Protein AF-A0A5M6CU51-F1 (afdb_monomer)

pLDDT: mean 88.54, std 9.27, range [58.81, 98.12]

Solvent-accessible surface area (backbone atoms only — not comparable to full-atom values): 8824 Å² total; per-residue (Å²): 109,58,81,52,70,67,58,30,52,53,42,42,38,51,52,42,31,53,54,43,46,56,51,28,49,67,60,22,63,86,68,76,48,72,79,60,34,74,67,55,34,46,52,51,20,51,49,46,46,56,49,56,48,45,51,48,40,52,52,46,52,51,51,49,44,72,77,38,63,87,40,72,64,53,54,50,32,45,74,62,72,35,51,74,47,68,51,66,41,53,71,85,40,32,75,64,52,72,58,21,43,62,69,38,46,49,76,59,98,57,96,70,76,74,65,90,82,37,81,31,58,38,79,86,76,44,36,68,28,83,48,86,87,50,59,29,90,85,78,47,52,36,73,86,70,58,57,64,77,73,76,114

Mean predicted aligned error: 9.1 Å

Secondary structure (DSSP, 8-state):
-PPPHHHHHHHHHHHHHHHHHHHHHHHHHHHT---S-HHHHHHHHHHHIIIIIHHHHHHHHHHHHHHHTT-HHHHHHHHTT--HHHHH--TTT--S-HHHHHHSPPPP--S----TT--EE-TTT--EESSTTS--TTT-TTTTS--GGGT-

Sequence (152 aa):
MRTSRFVIILRAMIVFYIIWTIIGWAFNTPINNKQWSPWFVLALSVGTILLYGGFGWVFVRIGMAILHGNDPEYHRFLRNGGDPYFASLPWPFNPDSRVTRVTGRQEPKTTFVPPADWLFQCPVCGARVEHRIDICWHCGYGSDGDSTAYFD

Organism: NCBI:txid2605748

Radius of gyration: 21.25 Å; Cα contacts (8 Å, |Δi|>4): 159; chains: 1; bounding box: 47×24×68 Å

Foldseek 3Di:
DFDDPVQLLVLQLVVQLVVLVVVLCVVCPVVVDCPSPSVVSSVVSNVCCCVVVVVQQVVVQVVCCVVCVVPPLVVVQVVLVAGPSQLPDDPPSGPAQNQCRRPVDHADPDPDDPDPQQNDADLPRRHGDNDLQDQPPPPRPCVVVDNPSSVD

Structure (mmCIF, N/CA/C/O backbone):
data_AF-A0A5M6CU51-F1
#
_entry.id   AF-A0A5M6CU51-F1
#
loop_
_atom_site.group_PDB
_atom_site.id
_atom_site.type_symbol
_atom_site.label_atom_id
_atom_site.label_alt_id
_atom_site.label_comp_id
_atom_site.label_asym_id
_atom_site.label_entity_id
_atom_site.label_seq_id
_atom_site.pdbx_PDB_ins_code
_atom_site.Cartn_x
_atom_site.Cartn_y
_atom_site.Cartn_z
_atom_site.occupancy
_atom_site.B_iso_or_equiv
_atom_site.auth_seq_id
_atom_site.auth_comp_id
_atom_site.auth_asym_id
_atom_site.auth_atom_id
_atom_site.pdbx_PDB_model_num
ATOM 1 N N . MET A 1 1 ? 2.331 3.617 15.364 1.00 72.88 1 MET A N 1
ATOM 2 C CA . MET A 1 1 ? 1.969 4.577 14.321 1.00 72.88 1 MET A CA 1
ATOM 3 C C . MET A 1 1 ? 1.884 3.841 13.003 1.00 72.88 1 MET A C 1
ATOM 5 O O . MET A 1 1 ? 2.774 3.045 12.721 1.00 72.88 1 MET A O 1
ATOM 9 N N . ARG A 1 2 ? 0.798 4.070 12.259 1.00 86.31 2 ARG A N 1
ATOM 10 C CA . ARG A 1 2 ? 0.603 3.547 10.902 1.00 86.31 2 ARG A CA 1
ATOM 11 C C . ARG A 1 2 ? 1.656 4.151 9.969 1.00 86.31 2 ARG A C 1
ATOM 13 O O . ARG A 1 2 ? 2.001 5.325 10.123 1.00 86.31 2 ARG A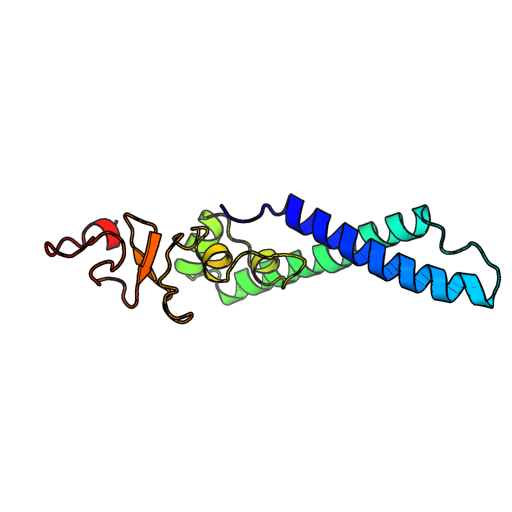 O 1
ATOM 20 N N . THR A 1 3 ? 2.158 3.376 9.013 1.00 91.31 3 THR A N 1
ATOM 21 C CA . THR A 1 3 ? 3.051 3.896 7.974 1.00 91.31 3 THR A CA 1
ATOM 22 C C . THR A 1 3 ? 2.319 4.988 7.186 1.00 91.31 3 THR A C 1
ATOM 24 O O . THR A 1 3 ? 1.161 4.827 6.795 1.00 91.31 3 THR A O 1
ATOM 27 N N . SER A 1 4 ? 2.978 6.126 6.952 1.00 93.81 4 SER A N 1
ATOM 28 C CA . SER A 1 4 ? 2.362 7.228 6.212 1.00 93.81 4 SER A CA 1
ATOM 29 C C . SER A 1 4 ? 2.161 6.868 4.736 1.00 93.81 4 SER A C 1
ATOM 31 O O . SER A 1 4 ? 2.963 6.152 4.132 1.00 93.81 4 SER A O 1
ATOM 33 N N . ARG A 1 5 ? 1.106 7.417 4.119 1.00 94.00 5 ARG A N 1
ATOM 34 C CA . ARG A 1 5 ? 0.805 7.205 2.690 1.00 94.00 5 ARG A CA 1
ATOM 35 C C . ARG A 1 5 ? 1.973 7.630 1.798 1.00 94.00 5 ARG A C 1
ATOM 37 O O . ARG A 1 5 ? 2.285 6.942 0.835 1.00 94.00 5 ARG A O 1
ATOM 44 N N . PHE A 1 6 ? 2.661 8.710 2.171 1.00 95.06 6 PHE A N 1
ATOM 45 C CA . PHE A 1 6 ? 3.863 9.176 1.483 1.00 95.06 6 PHE A CA 1
ATOM 46 C C . PHE A 1 6 ? 4.978 8.121 1.485 1.00 95.06 6 PHE A C 1
ATOM 48 O O . PHE A 1 6 ? 5.541 7.827 0.435 1.00 95.06 6 PHE A O 1
ATOM 55 N N . VAL A 1 7 ? 5.254 7.494 2.634 1.00 96.31 7 VAL A N 1
ATOM 56 C CA . VAL A 1 7 ? 6.269 6.433 2.733 1.00 96.31 7 VAL A CA 1
ATOM 57 C C . VAL A 1 7 ? 5.869 5.204 1.912 1.00 96.31 7 VAL A C 1
ATOM 59 O O . VAL A 1 7 ? 6.726 4.608 1.263 1.00 96.31 7 VAL A O 1
ATOM 62 N N . ILE A 1 8 ? 4.582 4.840 1.890 1.00 96.56 8 ILE A N 1
ATOM 63 C CA . ILE A 1 8 ? 4.085 3.730 1.058 1.00 96.56 8 ILE A CA 1
ATOM 64 C C . ILE A 1 8 ? 4.275 4.039 -0.434 1.00 96.56 8 ILE A C 1
ATOM 66 O O . ILE A 1 8 ? 4.790 3.198 -1.169 1.00 96.56 8 ILE A O 1
ATOM 70 N N . ILE A 1 9 ? 3.915 5.249 -0.878 1.00 96.56 9 ILE A N 1
ATOM 71 C CA . ILE A 1 9 ? 4.101 5.700 -2.267 1.00 96.56 9 ILE A CA 1
ATOM 72 C C . ILE A 1 9 ? 5.584 5.678 -2.645 1.00 96.56 9 ILE A C 1
ATOM 74 O O . ILE A 1 9 ? 5.937 5.138 -3.691 1.00 96.56 9 ILE A O 1
ATOM 78 N N . LEU A 1 10 ? 6.458 6.194 -1.777 1.00 96.50 10 LEU A N 1
ATOM 79 C CA . LEU A 1 10 ? 7.901 6.199 -2.008 1.00 96.50 10 LEU A CA 1
ATOM 80 C C . LEU A 1 10 ? 8.461 4.774 -2.136 1.00 96.50 10 LEU A C 1
ATOM 82 O O . LEU A 1 10 ? 9.223 4.492 -3.057 1.00 96.50 10 LEU A O 1
ATOM 86 N N . ARG A 1 11 ? 8.048 3.848 -1.260 1.00 96.94 11 ARG A N 1
ATOM 87 C CA . ARG A 1 11 ? 8.425 2.428 -1.365 1.00 96.94 11 ARG A CA 1
ATOM 88 C C . ARG A 1 11 ? 7.956 1.818 -2.674 1.00 96.94 11 ARG A C 1
ATOM 90 O O . ARG A 1 11 ? 8.730 1.123 -3.321 1.00 96.94 11 ARG A O 1
ATOM 97 N N . ALA A 1 12 ? 6.717 2.094 -3.073 1.00 96.94 12 ALA A N 1
ATOM 98 C CA . ALA A 1 12 ? 6.189 1.610 -4.337 1.00 96.94 12 ALA A CA 1
ATOM 99 C C . ALA A 1 12 ? 7.019 2.135 -5.518 1.00 96.94 12 ALA A C 1
ATOM 101 O O . ALA A 1 12 ? 7.447 1.339 -6.346 1.00 96.94 12 ALA A O 1
ATOM 102 N N . MET A 1 13 ? 7.355 3.428 -5.544 1.00 96.62 13 MET A N 1
ATOM 103 C CA . MET A 1 13 ? 8.234 3.998 -6.572 1.00 96.62 13 MET A CA 1
ATOM 104 C C . MET A 1 13 ? 9.594 3.291 -6.633 1.00 96.62 13 MET A C 1
ATOM 106 O O . MET A 1 13 ? 10.043 2.955 -7.723 1.00 96.62 13 MET A O 1
ATOM 110 N N . ILE A 1 14 ? 10.219 3.008 -5.484 1.00 97.25 14 ILE A N 1
ATOM 111 C CA . ILE A 1 14 ? 11.504 2.292 -5.421 1.00 97.25 14 ILE A CA 1
ATOM 112 C C . ILE A 1 14 ? 11.367 0.861 -5.953 1.00 97.25 14 ILE A C 1
ATOM 114 O O . ILE A 1 14 ? 12.174 0.432 -6.774 1.00 97.25 14 ILE A O 1
ATOM 118 N N . VAL A 1 15 ? 10.342 0.121 -5.520 1.00 97.06 15 VAL A N 1
ATOM 119 C CA . VAL A 1 15 ? 10.114 -1.261 -5.969 1.00 97.06 15 VAL A CA 1
ATOM 120 C C . VAL A 1 15 ? 9.886 -1.316 -7.477 1.00 97.06 15 VAL A C 1
ATOM 122 O O . VAL A 1 15 ? 10.534 -2.106 -8.161 1.00 97.06 15 VAL A O 1
ATOM 125 N N . PHE A 1 16 ? 9.023 -0.452 -8.015 1.00 96.81 16 PHE A N 1
ATOM 126 C CA . PHE A 1 16 ? 8.784 -0.399 -9.456 1.00 96.81 16 PHE A CA 1
ATOM 127 C C . PHE A 1 16 ? 10.023 0.060 -10.228 1.00 96.81 16 PHE A C 1
ATOM 129 O O . PHE A 1 16 ? 10.301 -0.503 -11.280 1.00 96.81 16 PHE A O 1
ATOM 136 N N . TYR A 1 17 ? 10.814 0.993 -9.695 1.00 97.88 17 TYR A N 1
ATOM 137 C CA . TYR A 1 17 ? 12.085 1.388 -10.304 1.00 97.88 17 TYR A CA 1
ATOM 138 C C . TYR A 1 17 ? 13.060 0.218 -10.417 1.00 97.88 17 TYR A C 1
ATOM 140 O O . TYR A 1 17 ? 13.657 0.022 -11.474 1.00 97.88 17 TYR A O 1
ATOM 148 N N . ILE A 1 18 ? 13.192 -0.597 -9.367 1.00 97.94 18 ILE A N 1
ATOM 149 C CA . ILE A 1 18 ? 14.039 -1.796 -9.389 1.00 97.94 18 ILE A CA 1
ATOM 150 C C . ILE A 1 18 ? 13.532 -2.783 -10.448 1.00 97.94 18 ILE A C 1
ATOM 152 O O . ILE A 1 18 ? 14.316 -3.233 -11.283 1.00 97.94 18 ILE A O 1
ATOM 156 N N . ILE A 1 19 ? 12.225 -3.068 -10.466 1.00 96.88 19 ILE A N 1
ATOM 157 C CA . ILE A 1 19 ? 11.605 -3.972 -11.449 1.00 96.88 19 ILE A CA 1
ATOM 158 C C . ILE A 1 19 ? 11.862 -3.476 -12.878 1.00 96.88 19 ILE A C 1
ATOM 160 O O . ILE A 1 19 ? 12.374 -4.221 -13.713 1.00 96.88 19 ILE A O 1
ATOM 164 N N . TRP A 1 20 ? 11.569 -2.206 -13.157 1.00 97.06 20 TRP A N 1
ATOM 165 C CA . TRP A 1 20 ? 11.760 -1.617 -14.479 1.00 97.06 20 TRP A CA 1
ATOM 166 C C . TRP A 1 20 ? 13.231 -1.504 -14.877 1.00 97.06 20 TRP A C 1
ATOM 168 O O . TRP A 1 20 ? 13.535 -1.600 -16.060 1.00 97.0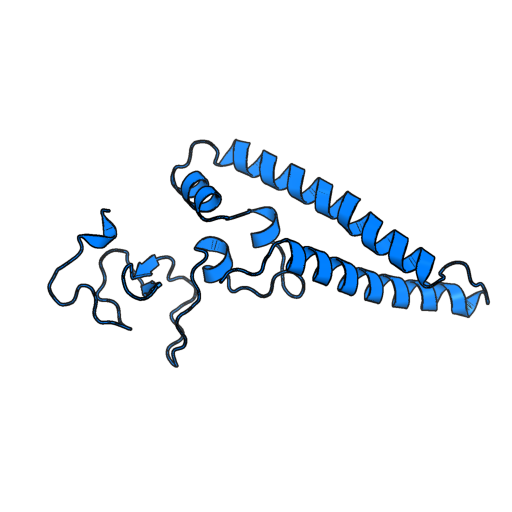6 20 TRP A O 1
ATOM 178 N N . THR A 1 21 ? 14.149 -1.348 -13.923 1.00 96.94 21 THR A N 1
ATOM 179 C CA . THR A 1 21 ? 15.593 -1.362 -14.199 1.00 96.94 21 THR A CA 1
ATOM 180 C C . THR A 1 21 ? 16.046 -2.748 -14.649 1.00 96.94 21 THR A C 1
ATOM 182 O O . THR A 1 21 ? 16.771 -2.857 -15.635 1.00 96.94 21 THR A O 1
ATOM 185 N N . ILE A 1 22 ? 15.589 -3.809 -13.974 1.00 97.06 22 ILE A N 1
ATOM 186 C CA . ILE A 1 22 ? 15.898 -5.197 -14.352 1.00 97.06 22 ILE A CA 1
ATOM 187 C C . ILE A 1 22 ? 15.351 -5.500 -15.752 1.00 97.06 22 ILE A C 1
ATOM 189 O O . ILE A 1 22 ? 16.071 -6.034 -16.595 1.00 97.06 22 ILE A O 1
ATOM 193 N N . ILE A 1 23 ? 14.103 -5.101 -16.020 1.00 95.38 23 ILE A N 1
ATOM 194 C CA . ILE A 1 23 ? 13.480 -5.228 -17.344 1.00 95.38 23 ILE A CA 1
ATOM 195 C C . ILE A 1 23 ? 14.282 -4.435 -18.382 1.00 95.38 23 ILE A C 1
ATOM 197 O O . ILE A 1 23 ? 14.697 -4.987 -19.396 1.00 95.38 23 ILE A O 1
ATOM 201 N N . GLY A 1 24 ? 14.563 -3.160 -18.117 1.00 95.19 24 GLY A N 1
ATOM 202 C CA . GLY A 1 24 ? 15.310 -2.292 -19.021 1.00 95.19 24 GLY A CA 1
ATOM 203 C C . GLY A 1 24 ? 16.702 -2.829 -19.350 1.00 95.19 24 GLY A C 1
ATOM 204 O O . GLY A 1 24 ? 17.117 -2.768 -20.503 1.00 95.19 24 GLY A O 1
ATOM 205 N N . TRP A 1 25 ? 17.400 -3.421 -18.377 1.00 94.69 25 TRP A N 1
ATOM 206 C CA . TRP A 1 25 ? 18.673 -4.104 -18.612 1.00 94.69 25 TRP A CA 1
ATOM 207 C C . TRP A 1 25 ? 18.505 -5.291 -19.567 1.00 94.69 25 TRP A C 1
ATOM 209 O O . TRP A 1 25 ? 19.199 -5.359 -20.580 1.00 94.69 25 TRP A O 1
ATOM 219 N N . ALA A 1 26 ? 17.520 -6.159 -19.317 1.00 94.31 26 ALA A N 1
ATOM 220 C CA . ALA A 1 26 ? 17.227 -7.304 -20.178 1.00 94.31 26 ALA A CA 1
ATOM 221 C C . ALA A 1 26 ? 16.854 -6.908 -21.622 1.00 94.31 26 ALA A C 1
ATOM 223 O O . ALA A 1 26 ? 17.147 -7.660 -22.547 1.00 94.31 26 ALA A O 1
ATOM 224 N N . PHE A 1 27 ? 16.248 -5.733 -21.833 1.00 92.06 27 PHE A N 1
ATOM 225 C CA . PHE A 1 27 ? 15.927 -5.209 -23.168 1.00 92.06 27 PHE A CA 1
ATOM 226 C C . PHE A 1 27 ? 17.093 -4.473 -23.842 1.00 92.06 27 PHE A C 1
ATOM 228 O O . PHE A 1 27 ? 17.274 -4.591 -25.054 1.00 92.06 27 PHE A O 1
ATOM 235 N N . ASN A 1 28 ? 17.889 -3.716 -23.083 1.00 93.38 28 ASN A N 1
ATOM 236 C CA . ASN A 1 28 ? 19.015 -2.960 -23.630 1.00 93.38 28 ASN A CA 1
ATOM 237 C C . ASN A 1 28 ? 20.167 -3.887 -24.062 1.00 93.38 28 ASN A C 1
ATOM 239 O O . ASN A 1 28 ? 20.799 -3.635 -25.089 1.00 93.38 28 ASN A O 1
ATOM 243 N N . THR A 1 29 ? 20.445 -4.959 -23.305 1.00 92.75 29 THR A N 1
ATOM 244 C CA . THR A 1 29 ? 21.617 -5.828 -23.521 1.00 92.75 29 THR A CA 1
ATOM 245 C C . THR A 1 29 ? 21.624 -6.554 -24.875 1.00 92.75 29 THR A C 1
ATOM 247 O O . THR A 1 29 ? 22.643 -6.472 -25.559 1.00 92.75 29 THR A O 1
ATOM 250 N N . PRO A 1 30 ? 20.543 -7.221 -25.329 1.00 93.06 30 PRO A N 1
ATOM 251 C CA . PRO A 1 30 ? 20.578 -8.001 -26.570 1.00 93.06 30 PRO A CA 1
ATOM 252 C C . PRO A 1 30 ? 20.716 -7.147 -27.836 1.00 93.06 30 PRO A C 1
ATOM 254 O O . PRO A 1 30 ? 21.217 -7.624 -28.848 1.00 93.06 30 PRO A O 1
ATOM 257 N N . ILE A 1 31 ? 20.258 -5.893 -27.787 1.00 92.38 31 ILE A N 1
ATOM 258 C CA . ILE A 1 31 ? 20.144 -5.007 -28.959 1.00 92.38 31 ILE A CA 1
ATOM 259 C C . ILE A 1 31 ? 21.188 -3.874 -28.898 1.00 92.38 31 ILE A C 1
ATOM 261 O O . ILE A 1 31 ? 21.236 -3.019 -29.778 1.00 92.38 31 ILE A O 1
ATOM 265 N N . ASN A 1 32 ? 22.036 -3.850 -27.860 1.00 91.00 32 ASN A N 1
ATOM 266 C CA . ASN A 1 32 ? 23.015 -2.790 -27.596 1.00 91.00 32 ASN A CA 1
ATOM 267 C C . ASN A 1 32 ? 22.410 -1.373 -27.704 1.00 91.00 32 ASN A C 1
ATOM 269 O O . ASN A 1 32 ? 23.023 -0.445 -28.237 1.00 91.00 32 ASN A O 1
ATOM 273 N N . ASN A 1 33 ? 21.170 -1.209 -27.233 1.00 89.56 33 ASN A N 1
ATOM 274 C CA . ASN A 1 33 ? 20.469 0.070 -27.255 1.00 89.56 33 ASN A CA 1
ATOM 275 C C . ASN A 1 33 ? 20.494 0.726 -25.860 1.00 89.56 33 ASN A C 1
ATOM 277 O O . ASN A 1 33 ? 20.807 0.094 -24.852 1.00 89.56 33 ASN A O 1
ATOM 281 N N . LYS A 1 34 ? 20.203 2.029 -25.804 1.00 90.44 34 LYS A N 1
ATOM 282 C CA . LYS A 1 34 ? 20.149 2.813 -24.552 1.00 90.44 34 LYS A CA 1
ATOM 283 C C . LYS A 1 34 ? 18.760 3.400 -24.303 1.00 90.44 34 LYS A C 1
ATOM 285 O O . LYS A 1 34 ? 18.631 4.418 -23.626 1.00 90.44 34 LYS A O 1
ATOM 290 N N . GLN A 1 35 ? 17.730 2.791 -24.891 1.00 90.94 35 GLN A N 1
ATOM 291 C CA . GLN A 1 35 ? 16.369 3.322 -24.838 1.00 90.94 35 GLN A CA 1
ATOM 292 C C . GLN A 1 35 ? 15.843 3.327 -23.397 1.00 90.94 35 GLN A C 1
ATOM 294 O O . GLN A 1 35 ? 15.275 4.322 -22.949 1.00 90.94 35 GLN A O 1
ATOM 299 N N . TRP A 1 36 ? 16.119 2.265 -22.634 1.00 93.31 36 TRP A N 1
ATOM 300 C CA . TRP A 1 36 ? 15.767 2.184 -21.218 1.00 93.31 36 TRP A CA 1
ATOM 301 C C . TRP A 1 36 ? 16.843 2.831 -20.348 1.00 93.31 36 TRP A C 1
ATOM 303 O O . TRP A 1 36 ? 17.552 2.162 -19.598 1.00 93.31 36 TRP A O 1
ATOM 313 N N . SER A 1 37 ? 17.013 4.145 -20.493 1.00 94.62 37 SER A N 1
ATOM 314 C CA . SER A 1 37 ? 17.900 4.917 -19.619 1.00 94.62 37 SER A CA 1
ATOM 315 C C . SER A 1 37 ? 17.347 4.987 -18.181 1.00 94.62 37 SER A C 1
ATOM 317 O O . SER A 1 37 ? 16.129 4.905 -17.995 1.00 94.62 37 SER A O 1
ATOM 319 N N . PRO A 1 38 ? 18.193 5.213 -17.155 1.00 94.44 38 PRO A N 1
ATOM 320 C CA . PRO A 1 38 ? 17.735 5.347 -15.767 1.00 94.44 38 PRO A CA 1
ATOM 321 C C . PRO A 1 38 ? 16.645 6.412 -15.572 1.00 94.44 38 PRO A C 1
ATOM 323 O O . PRO A 1 38 ? 15.694 6.207 -14.823 1.00 94.44 38 PRO A O 1
ATOM 326 N N . TRP A 1 39 ? 16.731 7.533 -16.293 1.00 95.31 39 TRP A N 1
ATOM 327 C CA . TRP A 1 39 ? 15.739 8.610 -16.224 1.00 95.31 39 TRP A CA 1
ATOM 328 C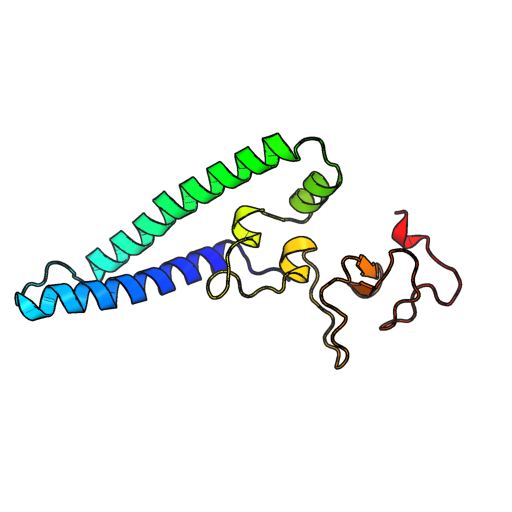 C . TRP A 1 39 ? 14.397 8.220 -16.837 1.00 95.31 39 TRP A C 1
ATOM 330 O O . TRP A 1 39 ? 13.348 8.532 -16.277 1.00 95.31 39 TRP A O 1
ATOM 340 N N . PHE A 1 40 ? 14.425 7.500 -17.959 1.00 95.81 40 PHE A N 1
ATOM 341 C CA . PHE A 1 40 ? 13.212 6.964 -18.567 1.00 95.81 40 PHE A CA 1
ATOM 342 C C . PHE A 1 40 ? 12.539 5.943 -17.641 1.00 95.81 40 PHE A C 1
ATOM 344 O O . PHE A 1 40 ? 11.333 6.009 -17.417 1.00 95.81 40 PHE A O 1
ATOM 351 N N . VAL A 1 41 ? 13.328 5.061 -17.022 1.00 96.75 41 VAL A N 1
ATOM 352 C CA . VAL A 1 41 ? 12.850 4.092 -16.026 1.00 96.75 41 VAL A CA 1
ATOM 353 C C . VAL A 1 41 ? 12.246 4.787 -14.802 1.00 96.75 41 VAL A C 1
ATOM 355 O O . VAL A 1 41 ? 11.181 4.385 -14.327 1.00 96.75 41 VAL A O 1
ATOM 358 N N . LEU A 1 42 ? 12.867 5.863 -14.310 1.00 96.31 42 LEU A N 1
ATOM 359 C CA . LEU A 1 42 ? 12.317 6.673 -13.222 1.00 96.31 42 LEU A CA 1
ATOM 360 C C . LEU A 1 42 ? 10.963 7.283 -13.603 1.00 96.31 42 LEU A C 1
ATOM 362 O O . LEU A 1 42 ? 10.000 7.148 -12.847 1.00 96.31 42 LEU A O 1
ATOM 366 N N . ALA A 1 43 ? 10.869 7.892 -14.787 1.00 96.50 43 ALA A N 1
ATOM 367 C CA . ALA A 1 43 ? 9.624 8.466 -15.290 1.00 96.50 43 ALA A CA 1
ATOM 368 C C . ALA A 1 43 ? 8.519 7.406 -15.434 1.00 96.50 43 ALA A C 1
ATOM 370 O O . ALA A 1 43 ? 7.396 7.631 -14.983 1.00 96.50 43 ALA A O 1
ATOM 371 N N . LEU A 1 44 ? 8.841 6.225 -15.976 1.00 96.25 44 LEU A N 1
ATOM 372 C CA . LEU A 1 44 ? 7.910 5.095 -16.063 1.00 96.25 44 LEU A CA 1
ATOM 373 C C . LEU A 1 44 ? 7.449 4.610 -14.688 1.00 96.25 44 LEU A C 1
ATOM 375 O O . LEU A 1 44 ? 6.272 4.305 -14.507 1.00 96.25 44 LEU A O 1
ATOM 379 N N . SER A 1 45 ? 8.349 4.558 -13.708 1.00 96.31 45 SER A N 1
ATOM 380 C CA . SER A 1 45 ? 8.028 4.119 -12.346 1.00 96.31 45 SER A CA 1
ATOM 381 C C . SER A 1 45 ? 7.051 5.080 -11.676 1.00 96.31 45 SER A C 1
ATOM 383 O O . SER A 1 45 ? 6.015 4.656 -11.166 1.00 96.31 45 SER A O 1
ATOM 385 N N . VAL A 1 46 ? 7.331 6.384 -11.744 1.00 96.62 46 VAL A N 1
ATOM 386 C CA . VAL A 1 46 ? 6.431 7.428 -11.234 1.00 96.62 46 VAL A CA 1
ATOM 387 C C . VAL A 1 46 ? 5.092 7.388 -11.970 1.00 96.62 46 VAL A C 1
ATOM 389 O O . VAL A 1 46 ? 4.045 7.368 -11.324 1.00 96.62 46 VAL A O 1
ATOM 392 N N . GLY A 1 47 ? 5.110 7.301 -13.303 1.00 96.56 47 GLY A N 1
ATOM 393 C CA . GLY A 1 47 ? 3.906 7.206 -14.126 1.00 96.56 47 GLY A CA 1
ATOM 394 C C . GLY A 1 47 ? 3.052 5.983 -13.789 1.00 96.56 47 GLY A C 1
ATOM 395 O O . GLY A 1 47 ? 1.838 6.103 -13.664 1.00 96.56 47 GLY A O 1
ATOM 396 N N . THR A 1 48 ? 3.676 4.826 -13.549 1.00 95.94 48 THR A N 1
ATOM 397 C CA . THR A 1 48 ? 2.981 3.593 -13.146 1.00 95.94 48 THR A CA 1
ATOM 398 C C . THR A 1 48 ? 2.238 3.792 -11.826 1.00 95.94 48 THR A C 1
ATOM 400 O O . THR A 1 48 ? 1.064 3.444 -11.721 1.00 95.94 48 THR A O 1
ATOM 403 N N . ILE A 1 49 ? 2.891 4.392 -10.827 1.00 96.38 49 ILE A N 1
ATOM 404 C CA . ILE A 1 49 ? 2.270 4.646 -9.521 1.00 96.38 49 ILE A CA 1
ATOM 405 C C . ILE A 1 49 ? 1.150 5.681 -9.620 1.00 96.38 49 ILE A C 1
ATOM 407 O O . ILE A 1 49 ? 0.090 5.479 -9.030 1.00 96.38 49 ILE A O 1
ATOM 411 N N . LEU A 1 50 ? 1.350 6.769 -10.364 1.00 94.56 50 LEU A N 1
ATOM 412 C CA . LEU A 1 50 ? 0.329 7.807 -10.508 1.00 94.56 50 LEU A CA 1
ATOM 413 C C . LEU A 1 50 ? -0.895 7.303 -11.270 1.00 94.56 50 LEU A C 1
ATOM 415 O O . LEU A 1 50 ? -2.016 7.537 -10.831 1.00 94.56 50 LEU A O 1
ATOM 419 N N . LEU A 1 51 ? -0.685 6.589 -12.376 1.00 95.12 51 LEU A N 1
ATOM 420 C CA . LEU A 1 51 ? -1.776 6.058 -13.182 1.00 95.12 51 LEU A CA 1
ATOM 421 C C . LEU A 1 51 ? -2.426 4.877 -12.468 1.00 95.12 51 LEU A C 1
ATOM 423 O O . LEU A 1 51 ? -3.533 5.008 -11.965 1.00 95.12 51 LEU A O 1
ATOM 427 N N . TYR A 1 52 ? -1.750 3.737 -12.350 1.00 93.81 52 TYR A N 1
ATOM 428 C CA . TYR A 1 52 ? -2.381 2.529 -11.811 1.00 93.81 52 TYR A CA 1
ATOM 429 C C . TYR A 1 52 ? -2.667 2.639 -10.318 1.00 93.81 52 TYR A C 1
ATOM 431 O O . TYR A 1 52 ? -3.742 2.247 -9.868 1.00 93.81 52 TYR A O 1
ATOM 439 N N . GLY A 1 53 ? -1.736 3.206 -9.548 1.00 94.88 53 GLY A N 1
ATOM 440 C CA . GLY A 1 53 ? -1.942 3.398 -8.116 1.00 94.88 53 GLY A CA 1
ATOM 441 C C . GLY A 1 53 ? -2.992 4.466 -7.811 1.00 94.88 53 GLY A C 1
ATOM 442 O O . GLY A 1 53 ? -3.835 4.259 -6.941 1.00 94.88 53 GLY A O 1
ATOM 443 N N . GLY A 1 54 ? -2.992 5.575 -8.556 1.00 95.75 54 GLY A N 1
ATOM 444 C CA . GLY A 1 54 ? -4.009 6.621 -8.435 1.00 95.75 54 GLY A CA 1
ATOM 445 C C . GLY A 1 54 ? -5.398 6.141 -8.852 1.00 95.75 54 GLY A C 1
ATOM 446 O O . GLY A 1 54 ? -6.347 6.295 -8.083 1.00 95.75 54 GLY A O 1
ATOM 447 N N . PHE A 1 55 ? -5.524 5.492 -10.016 1.00 96.50 55 PHE A N 1
ATOM 448 C CA . PHE A 1 55 ? -6.789 4.895 -10.457 1.00 96.50 55 PHE A CA 1
ATOM 449 C C . PHE A 1 55 ? -7.274 3.827 -9.474 1.00 96.50 55 PHE A C 1
ATOM 451 O O . PHE A 1 55 ? -8.433 3.868 -9.066 1.00 96.50 55 PHE A O 1
ATOM 458 N N . GLY A 1 56 ? -6.399 2.916 -9.038 1.00 96.75 56 GLY A N 1
ATOM 459 C CA . GLY A 1 56 ? -6.738 1.892 -8.050 1.00 96.75 56 GLY A CA 1
ATOM 460 C C . GLY A 1 56 ? -7.252 2.491 -6.741 1.00 96.75 56 GLY A C 1
ATOM 461 O O . GLY A 1 56 ? -8.279 2.050 -6.226 1.00 96.75 56 GLY A O 1
ATOM 462 N N . TRP A 1 57 ? -6.602 3.548 -6.244 1.00 97.44 57 TRP A N 1
ATOM 463 C CA . TRP A 1 57 ? -7.060 4.274 -5.060 1.00 97.44 57 TRP A CA 1
ATOM 464 C C . TRP A 1 57 ? -8.460 4.868 -5.250 1.00 97.44 57 TRP A C 1
ATOM 466 O O . TRP A 1 57 ? -9.318 4.675 -4.387 1.00 97.44 57 TRP A O 1
ATOM 476 N N . VAL A 1 58 ? -8.727 5.529 -6.384 1.00 97.81 58 VAL A N 1
ATOM 477 C CA . VAL A 1 58 ? -10.056 6.086 -6.693 1.00 97.81 58 VAL A CA 1
ATOM 478 C C . VAL A 1 58 ? -11.116 4.984 -6.740 1.00 97.81 58 VAL A C 1
ATOM 480 O O . VAL A 1 58 ? -12.133 5.092 -6.055 1.00 97.81 58 VAL A O 1
ATOM 483 N N . PHE A 1 59 ? -10.872 3.909 -7.494 1.00 97.69 59 PHE A N 1
ATOM 484 C CA . PHE A 1 59 ? -11.822 2.805 -7.652 1.00 97.69 59 PHE A CA 1
ATOM 485 C C . PHE A 1 59 ? -12.147 2.125 -6.325 1.00 97.69 59 PHE A C 1
ATOM 487 O O . PHE A 1 59 ? -13.320 1.945 -6.001 1.00 97.69 59 PHE A O 1
ATOM 494 N N . VAL A 1 60 ? -11.129 1.788 -5.530 1.00 97.50 60 VAL A N 1
ATOM 495 C CA . VAL A 1 60 ? -11.333 1.155 -4.222 1.00 97.50 60 VAL A CA 1
ATOM 496 C C . VAL A 1 60 ? -12.086 2.092 -3.283 1.00 97.50 60 VAL A C 1
ATOM 498 O O . VAL A 1 60 ? -12.999 1.658 -2.585 1.00 97.50 60 VAL A O 1
ATOM 501 N N . ARG A 1 61 ? -11.757 3.387 -3.276 1.00 96.19 61 ARG A N 1
ATOM 502 C CA . ARG A 1 61 ? -12.417 4.353 -2.394 1.00 96.19 61 ARG A CA 1
ATOM 503 C C . ARG A 1 61 ? -13.889 4.553 -2.753 1.00 96.19 61 ARG A C 1
ATOM 505 O O . ARG A 1 61 ? -14.719 4.596 -1.848 1.00 96.19 61 ARG A O 1
ATOM 512 N N . ILE A 1 62 ? -14.210 4.633 -4.044 1.00 97.75 62 ILE A N 1
ATOM 513 C CA . ILE A 1 62 ? -15.594 4.711 -4.529 1.00 97.75 62 ILE A CA 1
ATOM 514 C C . ILE A 1 62 ? -16.337 3.409 -4.221 1.00 97.75 62 ILE A C 1
ATOM 516 O O . ILE A 1 62 ? -17.414 3.457 -3.637 1.00 97.75 62 ILE A O 1
ATOM 520 N N . GLY A 1 63 ? -15.753 2.252 -4.543 1.00 98.00 63 GLY A N 1
ATOM 521 C CA . GLY A 1 63 ? -16.367 0.950 -4.278 1.00 98.00 63 GLY A CA 1
ATOM 522 C C . GLY A 1 63 ? -16.687 0.751 -2.797 1.00 98.00 63 GLY A C 1
ATOM 523 O O . GLY A 1 63 ? -17.812 0.405 -2.450 1.00 98.00 63 GLY A O 1
ATOM 524 N N . MET A 1 64 ? -15.744 1.069 -1.907 1.00 97.19 64 MET A N 1
ATOM 525 C CA . MET A 1 64 ? -15.963 0.985 -0.460 1.00 97.19 64 MET A CA 1
ATOM 526 C C . MET A 1 64 ? -17.002 1.990 0.038 1.00 97.19 64 MET A C 1
ATOM 528 O O . MET A 1 64 ? -17.772 1.664 0.934 1.00 97.19 64 MET A O 1
ATOM 532 N N . ALA A 1 65 ? -17.067 3.190 -0.543 1.00 96.06 65 ALA A N 1
ATOM 533 C CA . ALA A 1 65 ? -18.117 4.150 -0.215 1.00 96.06 65 ALA A CA 1
ATOM 534 C C . ALA A 1 65 ? -19.508 3.669 -0.662 1.00 96.06 65 ALA A C 1
ATOM 536 O O . ALA A 1 65 ? -20.473 3.881 0.060 1.00 96.06 65 ALA A O 1
ATOM 537 N N . ILE A 1 66 ? -19.621 2.992 -1.807 1.00 98.12 66 ILE A N 1
ATOM 538 C CA . ILE A 1 66 ? -20.893 2.420 -2.276 1.00 98.12 66 ILE A CA 1
ATOM 539 C C . ILE A 1 66 ? -21.325 1.249 -1.384 1.00 98.12 66 ILE A C 1
ATOM 541 O O . ILE A 1 66 ? -22.487 1.169 -1.001 1.00 98.12 66 ILE A O 1
ATOM 545 N N . LEU A 1 67 ? -20.396 0.352 -1.042 1.00 97.75 67 LEU A N 1
ATOM 546 C CA . LEU A 1 67 ? -20.700 -0.873 -0.296 1.00 97.75 67 LEU A CA 1
ATOM 547 C C . LEU A 1 67 ? -20.898 -0.634 1.208 1.00 97.75 67 LEU A C 1
ATOM 549 O O . LEU A 1 67 ? -21.774 -1.241 1.815 1.00 97.75 67 LEU A O 1
ATOM 553 N N . HIS A 1 68 ? -20.094 0.248 1.806 1.00 96.62 68 HIS A N 1
ATOM 554 C CA . HIS A 1 68 ? -20.021 0.455 3.258 1.00 96.62 68 HIS A CA 1
ATOM 555 C C . HIS A 1 68 ? -20.302 1.903 3.680 1.00 96.62 68 HIS A C 1
ATOM 557 O O . HIS A 1 68 ? -20.073 2.273 4.827 1.00 96.62 68 HIS A O 1
ATOM 563 N N . GLY A 1 69 ? -20.805 2.754 2.783 1.00 95.12 69 GLY A N 1
ATOM 564 C CA . GLY A 1 69 ? -21.020 4.178 3.062 1.00 95.12 69 GLY A CA 1
ATOM 565 C C . GLY A 1 69 ? -22.048 4.492 4.147 1.00 95.12 69 GLY A C 1
ATOM 566 O O . GLY A 1 69 ? -22.059 5.620 4.616 1.00 95.12 69 GLY A O 1
ATOM 567 N N . ASN A 1 70 ? -22.876 3.524 4.547 1.00 97.00 70 ASN A N 1
ATOM 568 C CA . ASN A 1 70 ? -23.826 3.656 5.657 1.00 97.00 70 ASN A CA 1
ATOM 569 C C . ASN A 1 70 ? -23.353 2.940 6.935 1.00 97.00 70 ASN A C 1
ATOM 571 O O . ASN A 1 70 ? -24.081 2.914 7.925 1.00 97.00 70 ASN A O 1
ATOM 575 N N . ASP A 1 71 ? -22.164 2.331 6.919 1.00 95.31 71 ASP A N 1
ATOM 576 C CA . ASP A 1 71 ? -21.620 1.569 8.040 1.00 95.31 71 ASP A CA 1
ATOM 577 C C . ASP A 1 71 ? -20.873 2.502 9.024 1.00 95.31 71 ASP A C 1
ATOM 579 O O . ASP A 1 71 ? -19.857 3.119 8.662 1.00 95.31 71 ASP A O 1
ATOM 583 N N . PRO A 1 72 ? -21.325 2.617 10.292 1.00 93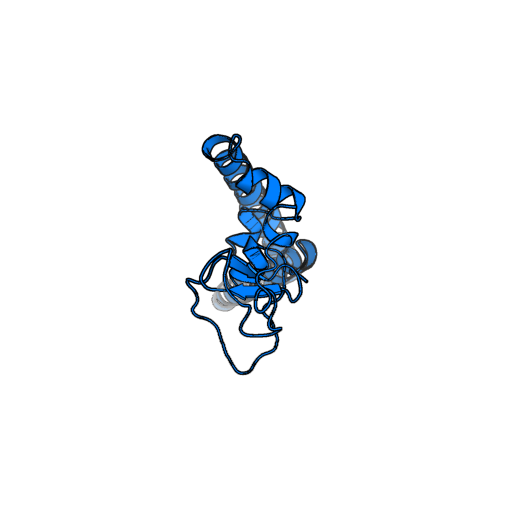.06 72 PRO A N 1
ATOM 584 C CA . PRO A 1 72 ? -20.644 3.417 11.307 1.00 93.06 72 PRO A CA 1
ATOM 585 C C . PRO A 1 72 ? -19.188 2.996 11.552 1.00 93.06 72 PRO A C 1
ATOM 587 O O . PRO A 1 72 ? -18.357 3.848 11.895 1.00 93.06 72 PRO A O 1
ATOM 590 N N . GLU A 1 73 ? -18.858 1.712 11.379 1.00 88.38 73 GLU A N 1
ATOM 591 C CA . GLU A 1 73 ? -17.496 1.200 11.535 1.00 88.38 73 GLU A CA 1
ATOM 592 C C . GLU A 1 73 ? -16.590 1.670 10.398 1.00 88.38 73 GLU A C 1
ATOM 594 O O . GLU A 1 73 ? -15.471 2.126 10.655 1.00 88.38 73 GLU A O 1
ATOM 599 N N . TYR A 1 74 ? -17.086 1.677 9.158 1.00 93.06 74 TYR A N 1
ATOM 600 C CA . TYR A 1 74 ? -16.351 2.220 8.014 1.00 93.06 74 TYR A CA 1
ATOM 601 C C . TYR A 1 74 ? -16.033 3.707 8.205 1.00 93.06 74 TYR A C 1
ATOM 603 O O . TYR A 1 74 ? -14.892 4.145 8.018 1.00 93.06 74 TYR A O 1
ATOM 611 N N . HIS A 1 75 ? -17.000 4.496 8.677 1.00 93.25 75 HIS A N 1
ATOM 612 C CA . HIS A 1 75 ? -16.745 5.901 8.986 1.00 93.25 75 HIS A CA 1
ATOM 613 C C . HIS A 1 75 ? -15.743 6.086 10.128 1.00 93.25 75 HIS A C 1
ATOM 615 O O . HIS A 1 75 ? -14.903 6.985 10.064 1.00 93.25 75 HIS A O 1
ATOM 621 N N . ARG A 1 76 ? -15.797 5.242 11.166 1.00 88.81 76 ARG A N 1
ATOM 622 C CA . ARG A 1 76 ? -14.821 5.261 12.264 1.00 88.81 76 ARG A CA 1
ATOM 623 C C . ARG A 1 76 ? -13.415 4.944 11.754 1.00 88.81 76 ARG A C 1
ATOM 625 O O . ARG A 1 76 ? -12.475 5.661 12.092 1.00 88.81 76 ARG A O 1
ATOM 632 N N . PHE A 1 77 ? -13.279 3.935 10.896 1.00 89.75 77 PHE A N 1
ATOM 633 C CA . PHE A 1 77 ? -12.026 3.589 10.230 1.00 89.75 77 PHE A CA 1
ATOM 634 C C . PHE A 1 77 ? -11.441 4.782 9.460 1.00 89.75 77 PHE A C 1
ATOM 636 O O . PHE A 1 77 ? -10.273 5.124 9.659 1.00 89.75 77 PHE A O 1
ATOM 643 N N . LEU A 1 78 ? -12.253 5.464 8.643 1.00 92.94 78 LEU A N 1
ATOM 644 C CA . LEU A 1 78 ? -11.818 6.643 7.887 1.00 92.94 78 LEU A CA 1
ATOM 645 C C . LEU A 1 78 ? -11.413 7.813 8.798 1.00 92.94 78 LEU A C 1
ATOM 647 O O . LEU A 1 78 ? -10.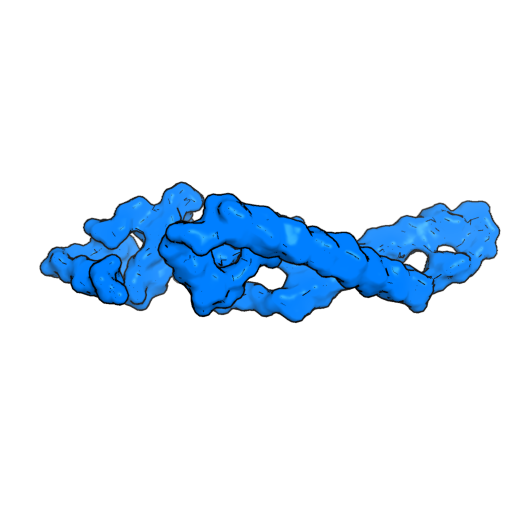372 8.430 8.563 1.00 92.94 78 LEU A O 1
ATOM 651 N N . ARG A 1 79 ? -12.190 8.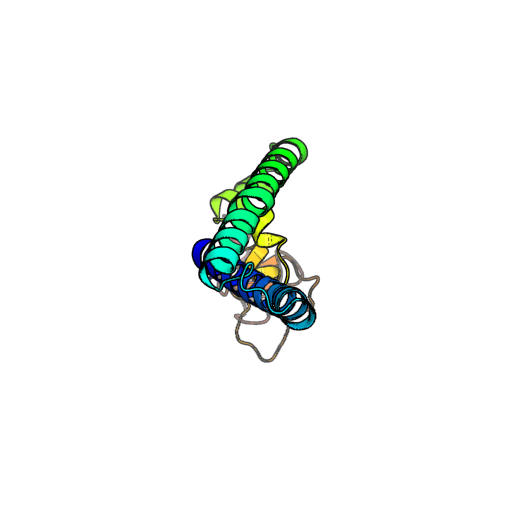100 9.855 1.00 90.19 79 ARG A N 1
ATOM 652 C CA . ARG A 1 79 ? -11.869 9.154 10.840 1.00 90.19 79 ARG A CA 1
ATOM 653 C C . ARG A 1 79 ? -10.551 8.888 11.566 1.00 90.19 79 ARG A C 1
ATOM 655 O O . ARG A 1 79 ? -9.795 9.821 11.810 1.00 90.19 79 ARG A O 1
ATOM 662 N N . ASN A 1 80 ? -10.216 7.620 11.798 1.00 85.12 80 ASN A N 1
ATOM 663 C CA . ASN A 1 80 ? -8.935 7.194 12.370 1.00 85.12 80 ASN A CA 1
ATOM 664 C C . ASN A 1 80 ? -7.793 7.156 11.327 1.00 85.12 80 ASN A C 1
ATOM 666 O O . ASN A 1 80 ? -6.820 6.406 11.458 1.00 85.12 80 ASN A O 1
ATOM 670 N N . GLY A 1 81 ? -7.917 7.918 10.235 1.00 89.38 81 GLY A N 1
ATOM 671 C CA . GLY A 1 81 ? -6.925 8.015 9.163 1.00 89.38 81 GLY A CA 1
ATOM 672 C C . GLY A 1 81 ? -6.812 6.764 8.289 1.00 89.38 81 GLY A C 1
ATOM 673 O O . GLY A 1 81 ? -5.828 6.620 7.553 1.00 89.38 81 GLY A O 1
ATOM 674 N N . GLY A 1 82 ? -7.763 5.832 8.403 1.00 91.81 82 GLY A N 1
ATOM 675 C CA . GLY A 1 82 ? -7.843 4.632 7.579 1.00 91.81 82 GLY A CA 1
ATOM 676 C C . GLY A 1 82 ? -7.971 4.976 6.101 1.00 91.81 82 GLY A C 1
ATOM 677 O O . GLY A 1 82 ? -8.516 6.014 5.727 1.00 91.81 82 GLY A O 1
ATOM 678 N N . ASP A 1 83 ? -7.431 4.114 5.249 1.00 95.31 83 ASP A N 1
ATOM 679 C CA . ASP A 1 83 ? -7.646 4.180 3.809 1.00 95.31 83 ASP A CA 1
ATOM 680 C C . ASP A 1 83 ? -7.705 2.749 3.260 1.00 95.31 83 ASP A C 1
ATOM 682 O O . ASP A 1 83 ? -6.733 2.010 3.453 1.00 95.31 83 ASP A O 1
ATOM 686 N N . PRO A 1 84 ? -8.819 2.325 2.633 1.00 95.31 84 PRO A N 1
ATOM 687 C CA . PRO A 1 84 ? -8.985 0.929 2.238 1.00 95.31 84 PRO A CA 1
ATOM 688 C C . PRO A 1 84 ? -7.936 0.472 1.223 1.00 95.31 84 PRO A C 1
ATOM 690 O O . PRO A 1 84 ? -7.429 -0.640 1.332 1.00 95.31 84 PRO A O 1
ATOM 693 N N . TYR A 1 85 ? -7.555 1.349 0.289 1.00 96.50 85 TYR A N 1
ATOM 694 C CA . TYR A 1 85 ? -6.567 1.034 -0.737 1.00 96.50 85 TYR A CA 1
ATOM 695 C C . TYR A 1 85 ? -5.176 0.865 -0.124 1.00 96.50 85 TYR A C 1
ATOM 697 O O . TYR A 1 85 ? -4.524 -0.157 -0.319 1.00 96.50 85 TYR A O 1
ATOM 705 N N . PHE A 1 86 ? -4.714 1.826 0.683 1.00 95.75 86 PHE A N 1
ATOM 706 C CA . PHE A 1 86 ? -3.391 1.698 1.307 1.00 95.75 86 PHE A CA 1
ATOM 707 C C . PHE A 1 86 ? -3.336 0.563 2.341 1.00 95.75 86 PHE A C 1
ATOM 709 O O . PHE A 1 86 ? -2.276 -0.036 2.530 1.00 95.75 86 PHE A O 1
ATOM 716 N N . ALA A 1 87 ? -4.454 0.239 2.997 1.00 94.19 87 ALA A N 1
ATOM 717 C CA . ALA A 1 87 ? -4.546 -0.890 3.920 1.00 94.19 87 ALA A CA 1
ATOM 718 C C . ALA A 1 87 ? -4.476 -2.254 3.205 1.00 94.19 87 ALA A C 1
ATOM 720 O O . ALA A 1 87 ? -3.931 -3.206 3.772 1.00 94.19 87 ALA A O 1
ATOM 721 N N . SER A 1 88 ? -4.971 -2.355 1.966 1.00 94.06 88 SER A N 1
ATOM 722 C CA . SER A 1 88 ? -4.938 -3.602 1.193 1.00 94.06 88 SER A CA 1
ATOM 723 C C . SER A 1 88 ? -3.584 -3.897 0.546 1.00 94.06 88 SER A C 1
ATOM 725 O O . SER A 1 88 ? -3.347 -5.028 0.130 1.00 94.06 88 SER A O 1
ATOM 727 N N . LEU A 1 89 ? -2.680 -2.914 0.449 1.00 94.44 89 LEU A N 1
ATOM 728 C CA . LEU A 1 89 ? -1.376 -3.129 -0.181 1.00 94.44 89 LEU A CA 1
ATOM 729 C C . LEU A 1 89 ? -0.530 -4.143 0.615 1.00 94.44 89 LEU A C 1
ATOM 731 O O . LEU A 1 89 ? -0.404 -4.017 1.836 1.00 94.44 89 LEU A O 1
ATOM 735 N N . PRO A 1 90 ? 0.072 -5.151 -0.034 1.00 92.81 90 PRO A N 1
ATOM 736 C CA . PRO A 1 90 ? 0.895 -6.137 0.654 1.00 92.81 90 PRO A CA 1
ATOM 737 C C . PRO A 1 90 ? 2.284 -5.581 0.995 1.00 92.81 90 PRO A C 1
ATOM 739 O O . PRO A 1 90 ? 2.672 -4.482 0.584 1.00 92.81 90 PRO A O 1
ATOM 742 N N . TRP A 1 91 ? 3.065 -6.379 1.722 1.00 91.69 91 TRP A N 1
ATOM 743 C CA . TRP A 1 91 ? 4.515 -6.207 1.744 1.00 91.69 91 TRP A CA 1
ATOM 744 C C . TRP A 1 91 ? 5.059 -6.408 0.313 1.00 91.69 91 TRP A C 1
ATOM 746 O O . TRP A 1 91 ? 4.565 -7.296 -0.383 1.00 91.69 91 TRP A O 1
ATOM 756 N N . PRO A 1 92 ? 6.028 -5.606 -0.167 1.00 94.81 92 PRO A N 1
ATOM 757 C CA . PRO A 1 92 ? 6.849 -4.630 0.564 1.00 94.81 92 PRO A CA 1
ATOM 758 C C . PRO A 1 92 ? 6.280 -3.202 0.637 1.00 94.81 92 PRO A C 1
ATOM 760 O O . PRO A 1 92 ? 6.911 -2.324 1.225 1.00 94.81 92 PRO A O 1
ATOM 763 N N . PHE A 1 93 ? 5.109 -2.936 0.056 1.00 94.56 93 PHE A N 1
ATOM 764 C CA . PHE A 1 93 ? 4.557 -1.580 -0.038 1.00 94.56 93 PHE A CA 1
ATOM 765 C C . PHE A 1 93 ? 4.070 -1.063 1.318 1.00 94.56 93 PHE A C 1
ATOM 767 O O . PHE A 1 93 ? 4.508 -0.009 1.787 1.00 94.56 93 PHE A O 1
ATOM 774 N N . ASN A 1 94 ? 3.205 -1.839 1.973 1.00 95.44 94 ASN A N 1
ATOM 775 C CA . ASN A 1 94 ? 2.736 -1.568 3.323 1.00 95.44 94 ASN A CA 1
ATOM 776 C C . ASN A 1 94 ? 3.149 -2.738 4.236 1.00 95.44 94 ASN A C 1
ATOM 778 O O . ASN A 1 94 ? 2.575 -3.819 4.126 1.00 95.44 94 ASN A O 1
ATOM 782 N N . PRO A 1 95 ? 4.162 -2.568 5.105 1.00 92.62 95 PRO A N 1
ATOM 783 C CA . PRO A 1 95 ? 4.630 -3.607 6.019 1.00 92.62 95 PRO A CA 1
ATOM 784 C C . PRO A 1 95 ? 3.869 -3.618 7.348 1.00 92.62 95 PRO A C 1
ATOM 786 O O . PRO A 1 95 ? 4.172 -4.445 8.201 1.00 92.62 95 PRO A O 1
ATOM 789 N N . ASP A 1 96 ? 2.919 -2.701 7.555 1.00 90.88 96 ASP A N 1
ATOM 790 C CA . ASP A 1 96 ? 2.145 -2.650 8.793 1.00 90.88 96 ASP A CA 1
ATOM 791 C C . ASP A 1 96 ? 1.425 -3.987 9.016 1.00 90.88 96 ASP A C 1
ATOM 793 O O . ASP A 1 96 ? 0.975 -4.621 8.057 1.00 90.88 96 ASP A O 1
ATOM 797 N N . SER A 1 97 ? 1.262 -4.411 10.270 1.00 86.56 97 SER A N 1
ATOM 798 C CA . SER A 1 97 ? 0.423 -5.574 10.572 1.00 86.56 97 SER A CA 1
ATOM 799 C C . SER A 1 97 ? -1.044 -5.289 10.240 1.00 86.56 97 SER A C 1
ATOM 801 O O . SER A 1 97 ? -1.463 -4.128 10.188 1.00 86.56 97 SER A O 1
ATOM 803 N N . ARG A 1 98 ? -1.860 -6.334 10.047 1.00 83.19 98 ARG A N 1
ATOM 804 C CA . ARG A 1 98 ? -3.303 -6.179 9.776 1.00 83.19 98 ARG A CA 1
ATOM 805 C C . ARG A 1 98 ? -3.980 -5.299 10.829 1.00 83.19 98 ARG A C 1
ATOM 807 O O . ARG A 1 98 ? -4.762 -4.421 10.486 1.00 83.19 98 ARG A O 1
ATOM 814 N N . VAL A 1 99 ? -3.607 -5.484 12.091 1.00 81.81 99 VAL A N 1
ATOM 815 C CA . VAL A 1 99 ? -4.102 -4.709 13.233 1.00 81.81 99 VAL A CA 1
ATOM 816 C C . VAL A 1 99 ? -3.760 -3.232 13.070 1.00 81.81 99 VAL A C 1
ATOM 818 O O . VAL A 1 99 ? -4.649 -2.388 13.079 1.00 81.81 99 VAL A O 1
ATOM 821 N N . THR A 1 100 ? -2.491 -2.919 12.798 1.00 86.38 100 THR A N 1
ATOM 822 C CA . THR A 1 100 ? -2.040 -1.537 12.578 1.00 86.38 100 THR A CA 1
ATOM 823 C C . THR A 1 100 ? -2.755 -0.887 11.385 1.00 86.38 100 THR A C 1
ATOM 825 O O . THR A 1 100 ? -3.106 0.297 11.419 1.00 86.38 100 THR A O 1
ATOM 828 N N . ARG A 1 101 ? -3.042 -1.656 10.329 1.00 87.25 101 ARG A N 1
ATOM 829 C CA . ARG A 1 101 ? -3.780 -1.159 9.160 1.00 87.25 101 ARG A CA 1
ATOM 830 C C . ARG A 1 101 ? -5.242 -0.886 9.464 1.00 87.25 101 ARG A C 1
ATOM 832 O O . ARG A 1 101 ? -5.726 0.167 9.067 1.00 87.25 101 ARG A O 1
ATOM 839 N N . VAL A 1 102 ? -5.924 -1.771 10.185 1.00 81.12 102 VAL A N 1
ATOM 840 C CA . VAL A 1 102 ? -7.356 -1.636 10.489 1.00 81.12 102 VAL A CA 1
ATOM 841 C C . VAL A 1 102 ? -7.585 -0.614 11.600 1.00 81.12 102 VAL A C 1
ATOM 843 O O . VAL A 1 102 ? -8.350 0.327 11.425 1.00 81.12 102 VAL A O 1
ATOM 846 N N . THR A 1 103 ? -6.873 -0.722 12.718 1.00 76.56 103 THR A N 1
ATOM 847 C CA . THR A 1 103 ? -7.181 0.071 13.916 1.00 76.56 103 THR A CA 1
ATOM 848 C C . THR A 1 103 ? -6.305 1.311 14.075 1.00 76.56 103 THR A C 1
ATOM 850 O O . THR A 1 103 ? -6.650 2.217 14.827 1.00 76.56 103 THR A O 1
ATOM 853 N N . GLY A 1 104 ? -5.163 1.377 13.381 1.00 76.31 104 GLY A N 1
ATOM 854 C CA . GLY A 1 104 ? -4.184 2.460 13.528 1.00 76.31 104 GLY A CA 1
ATOM 855 C C . GLY A 1 104 ? -3.315 2.348 14.786 1.00 76.31 104 GLY A C 1
ATOM 856 O O . GLY A 1 104 ? -2.360 3.116 14.940 1.00 76.31 104 GLY A O 1
ATOM 857 N N . ARG A 1 105 ? -3.596 1.381 15.668 1.00 76.12 105 ARG A N 1
ATOM 858 C CA . ARG A 1 105 ? -2.820 1.137 16.890 1.00 76.12 105 ARG A CA 1
ATOM 859 C C . ARG A 1 105 ? -1.689 0.150 16.614 1.00 76.12 105 ARG A C 1
ATOM 861 O O . ARG A 1 105 ? -1.844 -0.761 15.807 1.00 76.12 105 ARG A O 1
ATOM 868 N N . GLN A 1 106 ? -0.548 0.343 17.275 1.00 70.06 106 GLN A N 1
ATOM 869 C CA . GLN A 1 106 ? 0.535 -0.641 17.200 1.00 70.06 106 GLN A CA 1
ATOM 870 C C . GLN A 1 106 ? 0.128 -1.905 17.932 1.00 70.06 106 GLN A C 1
ATOM 872 O O . GLN A 1 106 ? -0.580 -1.845 18.935 1.00 70.06 106 GLN A O 1
ATOM 877 N N . GLU A 1 107 ? 0.625 -3.037 17.450 1.00 67.81 107 GLU A N 1
ATOM 878 C CA . GLU A 1 107 ? 0.634 -4.221 18.291 1.00 67.81 107 GLU A CA 1
ATOM 879 C C . GLU A 1 107 ? 1.533 -3.967 19.507 1.00 67.81 107 GLU A C 1
ATOM 881 O O . GLU A 1 107 ? 2.596 -3.345 19.365 1.00 67.81 107 GLU A O 1
ATOM 886 N N . PRO A 1 108 ? 1.101 -4.387 20.707 1.00 64.50 108 PRO A N 1
ATOM 887 C CA . PRO A 1 108 ? 1.913 -4.248 21.903 1.00 64.50 108 PRO A CA 1
ATOM 888 C C . PRO A 1 108 ? 3.225 -5.023 21.712 1.00 64.50 108 PRO A C 1
ATOM 890 O O . PRO A 1 108 ? 3.251 -6.101 21.118 1.00 64.50 108 PRO A O 1
ATOM 893 N N . LYS A 1 109 ? 4.340 -4.459 22.188 1.00 66.50 109 LYS A N 1
ATOM 894 C CA . LYS A 1 109 ? 5.644 -5.136 22.157 1.00 66.50 109 LYS A CA 1
ATOM 895 C C . LYS A 1 109 ? 5.695 -6.161 23.285 1.00 66.50 109 LYS A C 1
ATOM 897 O O . LYS A 1 109 ? 6.158 -5.858 24.380 1.00 66.50 109 LYS A O 1
ATOM 902 N N . THR A 1 110 ? 5.194 -7.356 23.015 1.00 70.25 110 THR A N 1
ATOM 903 C CA . THR A 1 110 ? 5.082 -8.444 23.990 1.00 70.25 110 THR A CA 1
ATOM 904 C C . THR A 1 110 ? 5.644 -9.737 23.422 1.00 70.25 110 THR A C 1
ATOM 906 O O . THR A 1 110 ? 5.658 -9.943 22.212 1.00 70.25 110 THR A O 1
ATOM 909 N N . THR A 1 111 ? 6.114 -10.624 24.301 1.00 72.19 111 THR A N 1
ATOM 910 C CA . THR A 1 111 ? 6.515 -11.994 23.930 1.00 72.19 111 THR A CA 1
ATOM 911 C C . THR A 1 111 ? 5.310 -12.864 23.586 1.00 72.19 111 THR A C 1
ATOM 913 O O . THR A 1 111 ? 5.425 -13.811 22.814 1.00 72.19 111 THR A O 1
ATOM 916 N N . PHE A 1 112 ? 4.143 -12.520 24.128 1.00 75.38 112 PHE A N 1
ATOM 917 C CA . PHE A 1 112 ? 2.872 -13.086 23.718 1.00 75.38 112 PHE A CA 1
ATOM 918 C C . PHE A 1 112 ? 2.418 -12.433 22.411 1.00 75.38 112 PHE A C 1
ATOM 920 O O . PHE A 1 112 ? 2.214 -11.218 22.361 1.00 75.38 112 PHE A O 1
ATOM 927 N N . VAL A 1 113 ? 2.269 -13.240 21.361 1.00 68.94 113 VAL A N 1
ATOM 928 C CA . VAL A 1 113 ? 1.630 -12.834 20.108 1.00 68.94 113 VAL A CA 1
ATOM 929 C C . VAL A 1 113 ? 0.181 -13.313 20.167 1.00 68.94 113 VAL A C 1
ATOM 931 O O . VAL A 1 113 ? -0.051 -14.514 20.027 1.00 68.94 113 VAL A O 1
ATOM 934 N N . PRO A 1 114 ? -0.798 -12.418 20.383 1.00 73.31 114 PRO A N 1
ATOM 935 C CA . PRO A 1 114 ? -2.190 -12.833 20.399 1.00 73.31 114 PRO A CA 1
ATOM 936 C C . PRO A 1 114 ? -2.611 -13.409 19.032 1.00 73.31 114 PRO A C 1
ATOM 938 O O . PRO A 1 114 ? -2.095 -12.963 17.991 1.00 73.31 114 PRO A O 1
ATOM 941 N N . PRO A 1 115 ? -3.551 -14.371 19.008 1.00 80.81 115 PRO A N 1
ATOM 942 C CA . PRO A 1 115 ? -4.098 -14.948 17.781 1.00 80.81 115 PRO A CA 1
ATOM 943 C C . PRO A 1 115 ? -4.560 -13.890 16.763 1.00 80.81 115 PRO A C 1
ATOM 945 O O . PRO A 1 115 ? -5.034 -12.811 17.124 1.00 80.81 115 PRO A O 1
ATOM 948 N N . ALA A 1 116 ? -4.347 -14.146 15.467 1.00 76.25 116 ALA A N 1
ATOM 949 C CA . ALA A 1 116 ? -4.579 -13.172 14.385 1.00 76.25 116 ALA A CA 1
ATOM 950 C C . ALA A 1 116 ? -6.061 -12.794 14.180 1.00 76.25 116 ALA A C 1
ATOM 952 O O . ALA A 1 116 ? -6.366 -11.768 13.566 1.00 76.25 116 ALA A O 1
ATOM 953 N N . ASP A 1 117 ? -6.960 -13.628 14.686 1.00 79.81 117 ASP A N 1
ATOM 954 C CA . ASP A 1 117 ? -8.412 -13.491 14.711 1.00 79.81 117 ASP A CA 1
ATOM 955 C C . ASP A 1 117 ? -8.928 -12.641 15.883 1.00 79.81 117 ASP A C 1
ATOM 957 O O . ASP A 1 117 ? -10.092 -12.258 15.874 1.00 79.81 117 ASP A O 1
ATOM 961 N N . TRP A 1 118 ? -8.079 -12.246 16.839 1.00 84.88 118 TRP A N 1
ATOM 962 C CA . TRP A 1 118 ? -8.448 -11.276 17.875 1.00 84.88 118 TRP A CA 1
ATOM 963 C C . TRP A 1 118 ? -8.536 -9.866 17.283 1.00 84.88 118 TRP A C 1
ATOM 965 O O . TRP A 1 118 ? -7.520 -9.194 17.060 1.00 84.88 118 TRP A O 1
ATOM 975 N N . LEU A 1 119 ? -9.763 -9.428 16.989 1.00 79.50 119 LEU A N 1
ATOM 976 C CA . LEU A 1 119 ? -10.036 -8.161 16.300 1.00 79.50 119 LEU A CA 1
ATOM 977 C C . LEU A 1 119 ? -10.209 -6.964 17.249 1.00 79.50 119 LEU A C 1
ATOM 979 O O . LEU A 1 119 ? -10.114 -5.821 16.798 1.00 79.50 119 LEU A O 1
ATOM 983 N N . PHE A 1 120 ? -10.455 -7.197 18.542 1.00 81.94 120 PHE A N 1
ATOM 984 C CA . PHE A 1 120 ? -10.676 -6.134 19.524 1.00 81.94 120 PHE A CA 1
ATOM 985 C C . PHE A 1 120 ? -9.365 -5.655 20.149 1.00 81.94 120 PHE A C 1
ATOM 987 O O . PHE A 1 120 ? -8.349 -6.348 20.126 1.00 81.94 120 PHE A O 1
ATOM 994 N N . GLN A 1 121 ? -9.375 -4.442 20.705 1.00 81.56 121 GLN A N 1
ATOM 995 C CA . GLN A 1 121 ? -8.218 -3.850 21.376 1.00 81.56 121 GLN A CA 1
ATOM 996 C C . GLN A 1 121 ? -8.618 -3.247 22.715 1.00 81.56 121 GLN A C 1
ATOM 998 O O . GLN A 1 121 ? -9.601 -2.514 22.791 1.00 81.56 121 GLN A O 1
ATOM 1003 N N . CYS A 1 122 ? -7.798 -3.486 23.737 1.00 84.56 122 CYS A N 1
ATOM 1004 C CA . CYS A 1 122 ? -7.928 -2.855 25.042 1.00 84.56 122 CYS A CA 1
ATOM 1005 C C . CYS A 1 122 ? -7.901 -1.318 24.893 1.00 84.56 122 CYS A C 1
ATOM 1007 O O . CYS A 1 122 ? -7.014 -0.790 24.204 1.00 84.56 122 CYS A O 1
ATOM 1009 N N . PRO A 1 123 ? -8.840 -0.582 25.514 1.00 80.00 123 PRO A N 1
ATOM 1010 C CA . PRO A 1 123 ? -8.913 0.873 25.412 1.00 80.00 123 PRO A CA 1
ATOM 1011 C C . PRO A 1 123 ? -7.758 1.564 26.145 1.00 80.00 123 PRO A C 1
ATOM 1013 O O . PRO A 1 123 ? -7.345 2.640 25.726 1.00 80.00 123 PRO A O 1
ATOM 1016 N N . VAL A 1 124 ? -7.187 0.919 27.169 1.00 84.38 124 VAL A N 1
ATOM 1017 C CA . VAL A 1 124 ? -6.104 1.476 27.992 1.00 84.38 124 VAL A CA 1
ATOM 1018 C C . VAL A 1 124 ? -4.732 1.284 2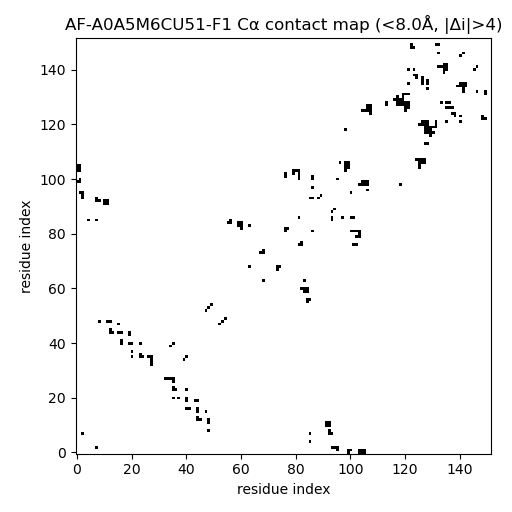7.347 1.00 84.38 124 VAL A C 1
ATOM 1020 O O . VAL A 1 124 ? -4.011 2.251 27.122 1.00 84.38 124 VAL A O 1
ATOM 1023 N N . CYS A 1 125 ? -4.349 0.043 27.031 1.00 82.00 125 CYS A N 1
ATOM 1024 C CA . CYS A 1 125 ? -2.991 -0.262 26.558 1.00 82.00 125 CYS A CA 1
ATOM 1025 C C . CYS A 1 125 ? -2.896 -0.600 25.062 1.00 82.00 125 CYS A C 1
ATOM 1027 O O . CYS A 1 125 ? -1.797 -0.761 24.537 1.00 82.00 125 CYS A O 1
ATOM 1029 N N . GLY A 1 126 ? -4.026 -0.743 24.360 1.00 78.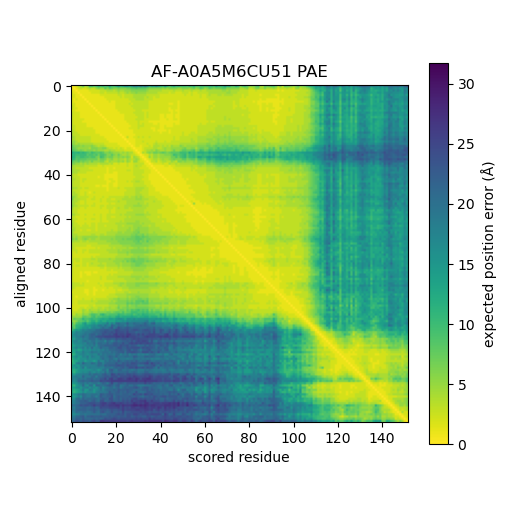56 126 GLY A N 1
ATOM 1030 C CA . GLY A 1 126 ? -4.056 -1.071 22.931 1.00 78.56 126 GLY A CA 1
ATOM 1031 C C . GLY A 1 126 ? -3.752 -2.533 22.580 1.00 78.56 126 GLY A C 1
ATOM 1032 O O . GLY A 1 126 ? -3.752 -2.869 21.394 1.00 78.56 126 GLY A O 1
ATOM 1033 N N . ALA A 1 127 ? -3.520 -3.406 23.567 1.00 84.19 127 ALA A N 1
ATOM 1034 C CA . ALA A 1 127 ? -3.301 -4.832 23.331 1.00 84.19 127 ALA A CA 1
ATOM 1035 C C . ALA A 1 127 ? -4.526 -5.499 22.690 1.00 84.19 127 ALA A C 1
ATOM 1037 O O . ALA A 1 127 ? -5.657 -5.146 23.020 1.00 84.19 127 ALA A O 1
ATOM 1038 N N . ARG A 1 128 ? -4.311 -6.461 21.779 1.00 84.00 128 ARG A N 1
ATOM 1039 C CA . ARG A 1 128 ? -5.417 -7.233 21.191 1.00 84.00 128 ARG A CA 1
ATOM 1040 C C . ARG A 1 128 ? -6.084 -8.095 22.253 1.00 84.00 128 ARG A C 1
ATOM 1042 O O . ARG A 1 128 ? -5.368 -8.713 23.030 1.00 84.00 128 ARG A O 1
ATOM 1049 N N . VAL A 1 129 ? -7.406 -8.178 22.248 1.00 86.62 129 VAL A N 1
ATOM 1050 C CA . VAL A 1 129 ? -8.201 -9.018 23.162 1.00 86.62 129 VAL A CA 1
ATOM 1051 C C . VAL A 1 129 ? -9.214 -9.841 22.363 1.00 86.62 129 VAL A C 1
ATOM 1053 O O . VAL A 1 129 ? -9.555 -9.463 21.238 1.00 86.62 129 VAL A O 1
ATOM 1056 N N . GLU A 1 130 ? -9.639 -10.977 22.915 1.00 83.31 130 GLU A N 1
ATOM 1057 C CA . GLU A 1 130 ? -10.530 -11.931 22.240 1.00 83.31 130 GLU A CA 1
ATOM 1058 C C . GLU A 1 130 ? -11.941 -11.355 22.066 1.00 83.31 130 GLU A C 1
ATOM 1060 O O . GLU A 1 130 ? -12.480 -11.364 20.959 1.00 83.31 130 GLU A O 1
ATOM 1065 N N . HIS A 1 131 ? -12.485 -10.744 23.120 1.00 83.19 131 HIS A N 1
ATOM 1066 C CA . HIS A 1 131 ? -13.778 -10.069 23.136 1.00 83.19 131 HIS A CA 1
ATOM 1067 C C . HIS A 1 131 ? -13.654 -8.612 23.584 1.00 83.19 131 HIS A C 1
ATOM 1069 O O . HIS A 1 131 ? -12.687 -8.185 24.215 1.00 83.19 131 HIS A O 1
ATOM 1075 N N . ARG A 1 132 ? -14.691 -7.822 23.285 1.00 72.38 132 ARG A N 1
ATOM 1076 C CA . ARG A 1 132 ? -14.773 -6.414 23.693 1.00 72.38 132 ARG A CA 1
ATOM 1077 C C . ARG A 1 132 ? -14.863 -6.233 25.217 1.00 72.38 132 ARG A C 1
ATOM 1079 O O . ARG A 1 132 ? -14.614 -5.138 25.672 1.00 72.38 132 ARG A O 1
ATOM 1086 N N . ILE A 1 133 ? -15.224 -7.249 26.001 1.00 68.44 133 ILE A N 1
ATOM 1087 C CA . ILE A 1 133 ? -15.437 -7.122 27.459 1.00 68.44 133 ILE A CA 1
ATOM 1088 C C . ILE A 1 133 ? -14.561 -8.134 28.215 1.00 68.44 133 ILE A C 1
ATOM 1090 O O . ILE A 1 133 ? -14.990 -8.743 29.188 1.00 68.44 133 ILE A O 1
ATOM 1094 N N . ASP A 1 134 ? -13.333 -8.338 27.742 1.00 73.38 134 ASP A N 1
ATOM 1095 C CA . ASP A 1 134 ? -12.371 -9.215 28.408 1.00 73.38 134 ASP A CA 1
ATOM 1096 C C . ASP A 1 134 ? -11.402 -8.436 29.291 1.00 73.38 134 ASP A C 1
ATOM 1098 O O . ASP A 1 134 ? -11.049 -7.282 29.013 1.00 73.38 134 ASP A O 1
ATOM 1102 N N . ILE A 1 135 ? -10.899 -9.133 30.314 1.00 83.62 135 ILE A N 1
ATOM 1103 C CA . ILE A 1 135 ? -9.750 -8.680 31.090 1.00 83.62 135 ILE A CA 1
ATOM 1104 C C . ILE A 1 135 ? -8.542 -8.656 30.156 1.00 83.62 135 ILE A 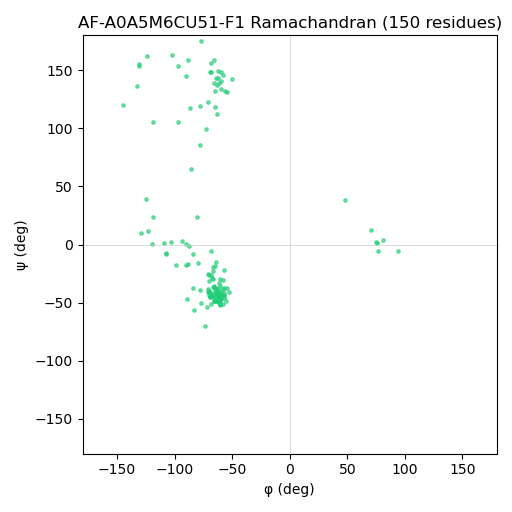C 1
ATOM 1106 O O . ILE A 1 135 ? -8.117 -9.680 29.615 1.00 83.62 135 ILE A O 1
ATOM 1110 N N . CYS A 1 136 ? -7.961 -7.477 29.968 1.00 86.75 136 CYS A N 1
ATOM 1111 C CA . CYS A 1 136 ? -6.794 -7.320 29.121 1.00 86.75 136 CYS A CA 1
ATOM 1112 C C . CYS A 1 136 ? -5.612 -8.113 29.694 1.00 86.75 136 CYS A C 1
ATOM 1114 O O . CYS A 1 136 ? -5.035 -7.724 30.707 1.00 86.75 136 CYS A O 1
ATOM 1116 N N . TRP A 1 137 ? -5.183 -9.167 28.998 1.00 85.88 137 TRP A N 1
ATOM 1117 C CA . TRP A 1 137 ? -4.030 -9.990 29.395 1.00 85.88 137 TRP A CA 1
ATOM 1118 C C . TRP A 1 137 ? -2.726 -9.190 29.559 1.00 85.88 137 TRP A C 1
ATOM 1120 O O . TRP A 1 137 ? -1.812 -9.649 30.237 1.00 85.88 137 TRP A O 1
ATOM 1130 N N . HIS A 1 138 ? -2.613 -8.010 28.933 1.00 86.50 138 HIS A N 1
ATOM 1131 C CA . HIS A 1 138 ? -1.398 -7.198 28.990 1.00 86.50 138 HIS A CA 1
ATOM 1132 C C . HIS A 1 138 ? -1.367 -6.220 30.171 1.00 86.50 138 HIS A C 1
ATOM 1134 O O . HIS A 1 138 ? -0.338 -6.109 30.831 1.00 86.50 138 HIS A O 1
ATOM 1140 N N . CYS A 1 139 ? -2.456 -5.482 30.420 1.00 85.75 139 CYS A N 1
ATOM 1141 C CA . CYS A 1 139 ? -2.486 -4.417 31.436 1.00 85.75 139 CYS A CA 1
ATOM 1142 C C . CYS A 1 139 ? -3.512 -4.633 32.554 1.00 85.75 139 CYS A C 1
ATOM 1144 O O . CYS A 1 139 ? -3.649 -3.769 33.411 1.00 85.75 139 CYS A O 1
ATOM 1146 N N . GLY A 1 140 ? -4.269 -5.731 32.521 1.00 85.25 140 GLY A N 1
ATOM 1147 C CA . GLY A 1 140 ? -5.280 -6.063 33.525 1.00 85.25 140 GLY A CA 1
ATOM 1148 C C . GLY A 1 140 ? -6.575 -5.250 33.456 1.00 85.25 140 GLY A C 1
ATOM 1149 O O . GLY A 1 140 ? -7.446 -5.467 34.285 1.00 85.25 140 GLY A O 1
ATOM 1150 N N . TYR A 1 141 ? -6.744 -4.340 32.488 1.00 85.75 141 TYR A N 1
ATOM 1151 C CA . TYR A 1 141 ? -7.983 -3.557 32.363 1.00 85.75 141 TYR A CA 1
ATOM 1152 C C . TYR A 1 141 ? -9.215 -4.471 32.287 1.00 85.75 141 TYR A C 1
ATOM 1154 O O . TYR A 1 141 ? -9.197 -5.416 31.498 1.00 85.75 141 TYR A O 1
ATOM 1162 N N . GLY A 1 142 ? -10.245 -4.192 33.090 1.00 83.88 142 GLY A N 1
ATOM 1163 C CA . GLY A 1 142 ? -11.441 -5.025 33.244 1.00 83.88 142 GLY A CA 1
ATOM 1164 C C . GLY A 1 142 ? -11.387 -6.026 34.403 1.00 83.88 142 GLY A C 1
ATOM 1165 O O . GLY A 1 142 ? -12.394 -6.672 34.686 1.00 83.88 142 GLY A O 1
ATOM 1166 N N . SER A 1 143 ? -10.253 -6.166 35.108 1.00 85.75 143 SER A N 1
ATOM 1167 C CA . SER A 1 143 ? -10.132 -7.088 36.253 1.00 85.75 143 SER A CA 1
ATOM 1168 C C . SER A 1 143 ? -10.987 -6.703 37.463 1.00 85.75 143 SER A C 1
ATOM 1170 O O . SER A 1 143 ? -11.284 -7.544 38.304 1.00 85.75 143 SER A O 1
ATOM 1172 N N . ASP A 1 144 ? -11.348 -5.429 37.564 1.00 84.44 144 ASP A N 1
ATOM 1173 C CA . ASP A 1 144 ? -12.214 -4.836 38.585 1.00 84.44 144 ASP A CA 1
ATOM 1174 C C . ASP A 1 144 ? -13.692 -4.772 38.156 1.00 84.44 144 ASP A C 1
ATOM 1176 O O . ASP A 1 144 ? -14.530 -4.256 38.894 1.00 84.44 144 ASP A O 1
ATOM 1180 N N . GLY A 1 145 ? -14.023 -5.303 36.975 1.00 77.50 145 GLY A N 1
ATOM 1181 C CA . GLY A 1 145 ? -15.349 -5.188 36.373 1.00 77.50 145 GLY A CA 1
ATOM 1182 C C . GLY A 1 145 ? -15.597 -3.859 35.653 1.00 77.50 145 GLY A C 1
ATOM 1183 O O . GLY A 1 145 ? -16.708 -3.651 35.159 1.00 77.50 145 GLY A O 1
ATOM 1184 N N . ASP A 1 146 ? -14.599 -2.971 35.552 1.00 73.81 146 ASP A N 1
ATOM 1185 C CA . ASP A 1 146 ? -14.727 -1.750 34.761 1.00 73.81 146 ASP A CA 1
ATOM 1186 C C . ASP A 1 146 ? -14.729 -2.064 33.258 1.00 73.81 146 ASP A C 1
ATOM 1188 O O . ASP A 1 146 ? -13.802 -2.653 32.701 1.00 73.81 146 ASP A O 1
ATOM 1192 N N . SER A 1 147 ? -15.795 -1.643 32.586 1.00 71.44 147 SER A N 1
ATOM 1193 C CA . SER A 1 147 ? -15.939 -1.719 31.130 1.00 71.44 147 SER A CA 1
ATOM 1194 C C . SER A 1 147 ? -16.344 -0.381 30.514 1.00 71.44 147 SER A C 1
ATOM 1196 O O . SER A 1 147 ? -16.658 -0.324 29.326 1.00 71.44 147 SER A O 1
ATOM 1198 N N . THR A 1 148 ? -16.319 0.703 31.296 1.00 76.75 148 THR A N 1
ATOM 1199 C CA . THR A 1 148 ? -16.796 2.031 30.879 1.00 76.75 148 THR A CA 1
ATOM 1200 C C . THR A 1 148 ? -16.089 2.530 29.621 1.00 76.75 148 THR A C 1
ATOM 1202 O O . THR A 1 148 ? -16.752 2.937 28.669 1.00 76.75 148 THR A O 1
ATOM 1205 N N . ALA A 1 149 ? -14.772 2.336 29.524 1.00 71.44 149 ALA A N 1
ATOM 1206 C CA . ALA A 1 149 ? -13.978 2.770 28.374 1.00 71.44 149 ALA A CA 1
ATOM 1207 C C . ALA A 1 149 ? -14.268 2.001 27.065 1.00 71.44 149 ALA A C 1
ATOM 1209 O O . ALA A 1 149 ? -13.709 2.341 26.020 1.00 71.44 149 ALA A O 1
ATOM 1210 N N . TYR A 1 150 ? -15.099 0.950 27.092 1.00 64.75 150 TYR A N 1
ATOM 1211 C CA . TYR A 1 150 ? -15.595 0.287 25.879 1.00 64.75 150 TYR A CA 1
ATOM 1212 C C . TYR A 1 150 ? -16.888 0.905 25.325 1.00 64.75 150 TYR A C 1
ATOM 1214 O O . TYR A 1 150 ? -17.237 0.615 24.172 1.00 64.75 150 TYR A O 1
ATOM 1222 N N . PHE A 1 151 ? -17.596 1.705 26.128 1.00 68.62 151 PHE A N 1
ATOM 1223 C CA . PHE A 1 151 ? -18.882 2.318 25.782 1.00 68.62 151 PHE A CA 1
ATOM 1224 C C . PHE A 1 151 ? -18.800 3.827 25.508 1.00 68.62 151 PHE A C 1
ATOM 1226 O O . PHE A 1 151 ? -19.779 4.383 25.008 1.00 68.62 151 PHE A O 1
ATOM 1233 N N . ASP A 1 152 ? -17.648 4.446 25.771 1.00 58.81 152 ASP A N 1
ATOM 1234 C CA . ASP A 1 152 ? -17.304 5.819 25.372 1.00 58.81 152 ASP A CA 1
ATOM 1235 C C . ASP A 1 152 ? -16.877 5.916 23.888 1.00 58.81 152 ASP A C 1
ATOM 1237 O O . ASP A 1 152 ? -17.263 6.902 23.213 1.00 58.81 152 ASP A O 1
#